Protein AF-A0A448MJX2-F1 (afdb_monomer)

Secondary structure (DSSP, 8-state):
-HHHHHHHHHHHHHS-SGGGT--TTS--HHHHHHHHHHHHHHHHHHHHHHHHHHIIIIIHHHHHHHT-TT--GGGSPPP----PPPPPHHHHHHHHHHHHHTT----HHHHHHHHT-PPPPTTS---------------S--------------S----TTS--------------

Radius of gyration: 38.08 Å; Cα contacts (8 Å, |Δi|>4): 68; chains: 1; bounding box: 96×54×102 Å

Organism: NCBI:txid758

InterPro domains:
  IPR009279 Portal protein, Mu bacteriophage [PF06074] (1-117)

pLDDT: mean 72.18, std 21.15, range [29.73, 96.25]

Nearest PDB structures (foldseek):
  8rka-assembly1_A  TM=8.625E-01  e=9.608E-08  Pseudomonas phage JBD30

Structure (mmCIF, N/CA/C/O backbone):
data_AF-A0A448MJX2-F1
#
_entry.id   AF-A0A448MJX2-F1
#
loop_
_atom_site.group_PDB
_atom_site.id
_atom_site.type_symbol
_atom_site.label_atom_id
_atom_site.label_alt_id
_atom_site.label_comp_id
_atom_site.label_asym_id
_atom_site.label_entity_id
_atom_site.label_seq_id
_atom_site.pdbx_PDB_ins_code
_atom_site.Cartn_x
_atom_site.Cartn_y
_atom_site.Cartn_z
_atom_site.occupancy
_atom_site.B_iso_or_equiv
_atom_site.auth_seq_id
_atom_site.auth_comp_id
_atom_site.auth_asym_id
_atom_site.auth_atom_id
_atom_site.pdbx_PDB_model_num
ATOM 1 N N . MET A 1 1 ? 37.315 5.151 0.057 1.00 83.50 1 MET A N 1
ATOM 2 C CA . MET A 1 1 ? 36.732 4.624 1.311 1.00 83.50 1 MET A CA 1
ATOM 3 C C . MET A 1 1 ? 35.309 5.134 1.507 1.00 83.50 1 MET A C 1
ATOM 5 O O . MET A 1 1 ? 34.413 4.310 1.552 1.00 83.50 1 MET A O 1
ATOM 9 N N . VAL A 1 2 ? 35.081 6.453 1.533 1.00 90.50 2 VAL A N 1
ATOM 10 C CA . VAL A 1 2 ? 33.739 7.053 1.709 1.00 90.50 2 VAL A CA 1
ATOM 11 C C . VAL A 1 2 ? 32.717 6.554 0.676 1.00 90.50 2 VAL A C 1
ATOM 13 O O . VAL A 1 2 ? 31.696 6.004 1.066 1.00 90.50 2 VAL A O 1
ATOM 16 N N . ASP A 1 3 ? 33.055 6.599 -0.615 1.00 85.81 3 ASP A N 1
ATOM 17 C CA . ASP A 1 3 ? 32.178 6.129 -1.706 1.00 85.81 3 ASP A CA 1
ATOM 18 C C . ASP A 1 3 ? 31.750 4.651 -1.563 1.00 85.81 3 ASP A C 1
ATOM 20 O O . ASP A 1 3 ? 30.627 4.266 -1.881 1.00 85.81 3 ASP A O 1
ATOM 24 N N . TRP A 1 4 ? 32.625 3.803 -1.011 1.00 86.44 4 TRP A N 1
ATOM 25 C CA . TRP A 1 4 ? 32.289 2.401 -0.755 1.00 86.44 4 TRP A CA 1
ATOM 26 C C . TRP A 1 4 ? 31.278 2.258 0.388 1.00 86.44 4 TRP A C 1
ATOM 28 O O . TRP A 1 4 ? 30.342 1.462 0.279 1.00 86.44 4 TRP A O 1
ATOM 38 N N . CYS A 1 5 ? 31.436 3.036 1.463 1.00 90.38 5 CYS A N 1
ATOM 39 C CA . CYS A 1 5 ? 30.489 3.050 2.576 1.00 90.38 5 CYS A CA 1
ATOM 40 C C . CYS A 1 5 ? 29.115 3.559 2.121 1.00 90.38 5 CYS A C 1
ATOM 42 O O . CYS A 1 5 ? 28.110 2.917 2.410 1.00 90.38 5 CYS A O 1
ATOM 44 N N . GLU A 1 6 ? 29.070 4.653 1.358 1.00 87.31 6 GLU A N 1
ATOM 45 C CA . GLU A 1 6 ? 27.827 5.229 0.825 1.00 87.31 6 GLU A CA 1
ATOM 46 C C . GLU A 1 6 ? 27.079 4.229 -0.067 1.00 87.31 6 GLU A C 1
ATOM 48 O O . GLU A 1 6 ? 25.898 3.951 0.155 1.00 87.31 6 GLU A O 1
ATOM 53 N N . LYS A 1 7 ? 27.787 3.588 -1.007 1.00 86.38 7 LYS A N 1
ATOM 54 C CA . LYS A 1 7 ? 27.210 2.546 -1.871 1.00 86.38 7 LYS A CA 1
ATOM 55 C C . LYS A 1 7 ? 26.743 1.322 -1.078 1.00 86.38 7 LYS A C 1
ATOM 57 O O . LYS A 1 7 ? 25.743 0.708 -1.446 1.00 86.38 7 LYS A O 1
ATOM 62 N N . SER A 1 8 ? 27.437 0.955 -0.000 1.00 88.88 8 SER A N 1
ATOM 63 C CA . SER A 1 8 ? 27.057 -0.181 0.852 1.00 88.88 8 SER A CA 1
ATOM 64 C C . SER A 1 8 ? 25.801 0.112 1.675 1.00 88.88 8 SER A C 1
ATOM 66 O O . SER A 1 8 ? 24.910 -0.732 1.736 1.00 88.88 8 SER A O 1
ATOM 68 N N . ILE A 1 9 ? 25.686 1.319 2.238 1.00 89.75 9 ILE A N 1
ATOM 69 C CA . ILE A 1 9 ? 24.491 1.771 2.967 1.00 89.75 9 ILE A CA 1
ATOM 70 C C . ILE A 1 9 ? 23.282 1.800 2.033 1.00 89.75 9 ILE A C 1
ATOM 72 O O . ILE A 1 9 ? 22.224 1.275 2.374 1.00 89.75 9 ILE A O 1
ATOM 76 N N . ALA A 1 10 ? 23.440 2.347 0.828 1.00 85.56 10 ALA A N 1
ATOM 77 C CA . ALA A 1 10 ? 22.345 2.405 -0.128 1.00 85.56 10 ALA A CA 1
ATOM 78 C C . ALA A 1 10 ? 21.842 1.013 -0.539 1.00 85.56 10 ALA A C 1
ATOM 80 O O . ALA A 1 10 ? 20.636 0.795 -0.616 1.00 85.56 10 ALA A O 1
ATOM 81 N N . ARG A 1 11 ? 22.751 0.050 -0.734 1.00 86.94 11 ARG A N 1
ATOM 82 C CA . ARG A 1 11 ? 22.387 -1.350 -1.010 1.00 86.94 11 ARG A CA 1
ATOM 83 C C . ARG A 1 11 ? 21.712 -2.020 0.179 1.00 86.94 11 ARG A C 1
ATOM 85 O O . ARG A 1 11 ? 20.815 -2.822 -0.032 1.00 86.94 11 ARG A O 1
ATOM 92 N N . LEU A 1 12 ? 22.131 -1.704 1.403 1.00 90.00 12 LEU A N 1
ATOM 93 C CA . LEU A 1 12 ? 21.515 -2.246 2.612 1.00 90.00 12 LEU A CA 1
ATOM 94 C C . LEU A 1 12 ? 20.068 -1.761 2.775 1.00 90.00 12 LEU A C 1
ATOM 96 O O . LEU A 1 12 ? 19.210 -2.546 3.157 1.00 90.00 12 LEU A O 1
ATOM 100 N N . ILE A 1 13 ? 19.808 -0.483 2.484 1.00 87.12 13 ILE A N 1
ATOM 101 C CA . ILE A 1 13 ? 18.483 0.131 2.652 1.00 87.12 13 ILE A CA 1
ATOM 102 C C . ILE A 1 13 ? 17.559 -0.212 1.480 1.00 87.12 13 ILE A C 1
ATOM 104 O O . ILE A 1 13 ? 16.437 -0.656 1.685 1.00 87.12 13 ILE A O 1
ATOM 108 N N . LEU A 1 14 ? 18.018 0.014 0.248 1.00 86.38 14 LEU A N 1
ATOM 109 C CA . LEU A 1 14 ? 17.181 -0.086 -0.951 1.00 86.38 14 LEU A CA 1
ATOM 110 C C . LEU A 1 14 ? 17.262 -1.457 -1.628 1.00 86.38 14 LEU A C 1
ATOM 112 O O . LEU A 1 14 ? 16.501 -1.719 -2.553 1.00 86.38 14 LEU A O 1
ATOM 116 N N . GLY A 1 15 ? 18.224 -2.305 -1.252 1.00 84.94 15 GLY A N 1
ATOM 117 C CA . GLY A 1 15 ? 18.448 -3.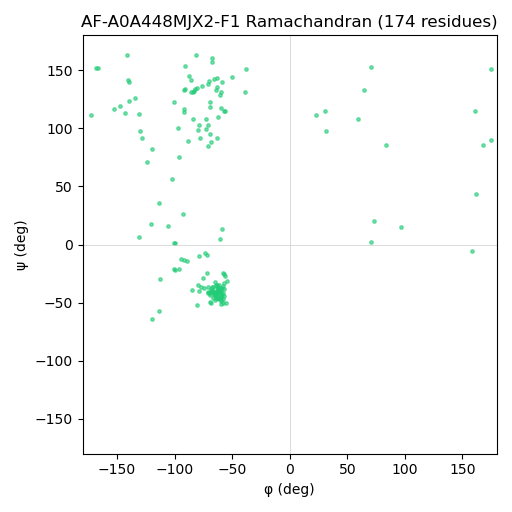608 -1.888 1.00 84.94 15 GLY A CA 1
ATOM 118 C C . GLY A 1 15 ? 19.011 -3.533 -3.312 1.00 84.94 15 GLY A C 1
ATOM 119 O O . GLY A 1 15 ? 19.194 -4.565 -3.952 1.00 84.94 15 GLY A O 1
ATOM 120 N N . GLN A 1 16 ? 19.296 -2.332 -3.829 1.00 80.50 16 GLN A N 1
ATOM 121 C CA . GLN A 1 16 ? 19.585 -2.120 -5.245 1.00 80.50 16 GLN A CA 1
ATOM 122 C C . GLN A 1 16 ? 20.690 -1.090 -5.506 1.00 80.50 16 GLN A C 1
ATOM 124 O O . GLN A 1 16 ? 21.061 -0.316 -4.628 1.00 80.50 16 GLN A O 1
ATOM 129 N N . THR A 1 17 ? 21.247 -1.091 -6.722 1.00 76.00 17 THR A N 1
ATOM 130 C CA . THR A 1 17 ? 22.488 -0.359 -7.036 1.00 76.00 17 THR A CA 1
ATOM 131 C C . THR A 1 17 ? 22.317 0.816 -7.993 1.00 76.00 17 THR A C 1
ATOM 133 O O . THR A 1 17 ? 23.068 1.785 -7.879 1.00 76.00 17 THR A O 1
ATOM 136 N N . LEU A 1 18 ? 21.351 0.781 -8.917 1.00 69.62 18 LEU A N 1
ATOM 137 C CA . LEU A 1 18 ? 21.284 1.789 -9.979 1.00 69.62 18 LEU A CA 1
ATOM 138 C C . LEU A 1 18 ? 20.775 3.150 -9.486 1.00 69.62 18 LEU A C 1
ATOM 140 O O . LEU A 1 18 ? 21.290 4.184 -9.898 1.00 69.62 18 LEU A O 1
ATOM 144 N N . THR A 1 19 ? 19.813 3.175 -8.560 1.00 66.94 19 THR A N 1
ATOM 145 C CA . THR A 1 19 ? 19.240 4.431 -8.038 1.00 66.94 19 THR A CA 1
ATOM 146 C C . THR A 1 19 ? 20.163 5.190 -7.087 1.00 66.94 19 THR A C 1
ATOM 148 O O . THR A 1 19 ? 19.830 6.300 -6.689 1.00 66.94 19 THR A O 1
ATOM 151 N N . SER A 1 20 ? 21.297 4.603 -6.698 1.00 62.72 20 SER A N 1
ATOM 152 C CA . SER A 1 20 ? 22.133 5.120 -5.605 1.00 62.72 20 SER A CA 1
ATOM 153 C C . SER A 1 20 ? 23.614 5.241 -5.948 1.00 62.72 20 SER A C 1
ATOM 155 O O . SER A 1 20 ? 24.421 5.529 -5.071 1.00 62.72 20 SER A O 1
ATOM 157 N N . GLY A 1 21 ? 23.991 5.004 -7.204 1.00 60.78 21 GLY A N 1
ATOM 158 C CA . GLY A 1 21 ? 25.390 5.093 -7.620 1.00 60.78 21 GLY A CA 1
ATOM 159 C C . GLY A 1 21 ? 25.684 4.379 -8.930 1.00 60.78 21 GLY A C 1
ATOM 160 O O . GLY A 1 21 ? 26.675 3.653 -9.013 1.00 60.78 21 GLY A O 1
ATOM 161 N N . ALA A 1 22 ? 24.821 4.538 -9.936 1.00 60.94 22 ALA A N 1
ATOM 162 C CA . ALA A 1 22 ? 25.130 4.075 -11.279 1.00 60.94 22 ALA A CA 1
ATOM 163 C C . ALA A 1 22 ? 26.220 4.965 -11.889 1.00 60.94 22 ALA A C 1
ATOM 165 O O . ALA A 1 22 ? 25.942 6.073 -12.346 1.00 60.94 22 ALA A O 1
ATOM 166 N N . ASP A 1 23 ? 27.460 4.474 -11.925 1.00 56.62 23 ASP A N 1
ATOM 167 C CA . ASP A 1 23 ? 28.476 5.023 -12.821 1.00 56.62 23 ASP A CA 1
ATOM 168 C C . ASP A 1 23 ? 27.907 4.919 -14.244 1.00 56.62 23 ASP A C 1
ATOM 170 O O . ASP A 1 23 ? 27.624 3.815 -14.716 1.00 56.62 23 ASP A O 1
ATOM 174 N N . GLY A 1 24 ? 27.657 6.067 -14.886 1.00 58.34 24 GLY A N 1
ATOM 175 C CA . GLY A 1 24 ? 26.712 6.275 -16.002 1.00 58.34 24 GLY A CA 1
ATOM 176 C C . GLY A 1 24 ? 26.899 5.460 -17.294 1.00 58.34 24 GLY A C 1
ATOM 177 O O . GLY A 1 24 ? 26.286 5.775 -18.306 1.00 58.34 24 GLY A O 1
ATOM 178 N N . LYS A 1 25 ? 27.725 4.411 -17.285 1.00 59.59 25 LYS A N 1
ATOM 179 C CA . LYS A 1 25 ? 27.951 3.463 -18.382 1.00 59.59 25 LYS A CA 1
ATOM 180 C C . LYS A 1 25 ? 27.044 2.223 -18.348 1.00 59.59 25 LYS A C 1
ATOM 182 O O . LYS A 1 25 ? 26.983 1.529 -19.354 1.00 59.59 25 LYS A O 1
ATOM 187 N N . SER A 1 26 ? 26.342 1.937 -17.242 1.00 58.78 26 SER A N 1
ATOM 188 C CA . SER A 1 26 ? 25.498 0.727 -17.095 1.00 58.78 26 SER A CA 1
ATOM 189 C C . SER A 1 26 ? 24.011 1.009 -16.814 1.00 58.78 26 SER A C 1
ATOM 191 O O . SER A 1 26 ? 23.283 0.118 -16.372 1.00 58.78 26 SER A O 1
ATOM 193 N N . SER A 1 27 ? 23.535 2.228 -17.074 1.00 59.72 27 SER A N 1
ATOM 194 C CA . SER A 1 27 ? 22.118 2.587 -16.927 1.00 59.72 27 SER A CA 1
ATOM 195 C C . SER A 1 27 ? 21.353 2.290 -18.214 1.00 59.72 27 SER A C 1
ATOM 197 O O . SER A 1 27 ? 21.251 3.139 -19.094 1.00 59.72 27 SER A O 1
ATOM 199 N N . THR A 1 28 ? 20.825 1.073 -18.346 1.00 73.31 28 THR A N 1
ATOM 200 C CA . THR A 1 28 ? 19.851 0.751 -19.401 1.00 73.31 28 THR A CA 1
ATOM 201 C C . THR A 1 28 ? 18.433 1.066 -18.917 1.00 73.31 28 THR A C 1
ATOM 203 O O . THR A 1 28 ? 18.120 0.877 -17.741 1.00 73.31 28 THR A O 1
ATOM 206 N N . ASN A 1 29 ? 17.555 1.523 -19.817 1.00 73.00 29 ASN A N 1
ATOM 207 C CA . ASN A 1 29 ? 16.159 1.847 -19.479 1.00 73.00 29 ASN A CA 1
ATOM 208 C C . ASN A 1 29 ? 15.406 0.642 -18.882 1.00 73.00 29 ASN A C 1
ATOM 210 O O . ASN A 1 29 ? 14.625 0.804 -17.951 1.00 73.00 29 ASN A O 1
ATOM 214 N N . ALA A 1 30 ? 15.697 -0.574 -19.358 1.00 70.81 30 ALA A N 1
ATOM 215 C CA . ALA A 1 30 ? 15.109 -1.804 -18.828 1.00 70.81 30 ALA A CA 1
ATOM 216 C C . ALA A 1 30 ? 15.503 -2.058 -17.363 1.00 70.81 30 ALA A C 1
ATOM 218 O O . ALA A 1 30 ? 14.655 -2.403 -16.547 1.00 70.81 30 ALA A O 1
ATOM 219 N N . LEU A 1 31 ? 16.771 -1.826 -17.006 1.00 72.62 31 LEU A N 1
ATOM 220 C CA . LEU A 1 31 ? 17.230 -1.958 -15.624 1.00 72.62 31 LEU A CA 1
ATOM 221 C C . LEU A 1 31 ? 16.610 -0.871 -14.731 1.00 72.62 31 LEU A C 1
ATOM 223 O O . LEU A 1 31 ? 16.230 -1.147 -13.597 1.00 72.62 31 LEU A O 1
ATOM 227 N N . GLY A 1 32 ? 16.434 0.345 -15.258 1.00 76.62 32 GLY A N 1
ATOM 228 C CA . GLY A 1 32 ? 15.720 1.427 -14.574 1.00 76.62 32 GLY A CA 1
ATOM 229 C C . GLY A 1 32 ? 14.283 1.062 -14.184 1.00 76.62 32 GLY A C 1
ATOM 230 O O . GLY A 1 32 ? 13.859 1.401 -13.080 1.00 76.62 32 GLY A O 1
ATOM 231 N N . ASN A 1 33 ? 13.570 0.324 -15.040 1.00 80.38 33 ASN A N 1
ATOM 232 C CA . ASN A 1 33 ? 12.209 -0.139 -14.755 1.00 80.38 33 ASN A CA 1
ATOM 233 C C . ASN A 1 33 ? 12.175 -1.159 -13.609 1.00 80.38 33 ASN A C 1
ATOM 235 O O . ASN A 1 33 ? 11.425 -0.960 -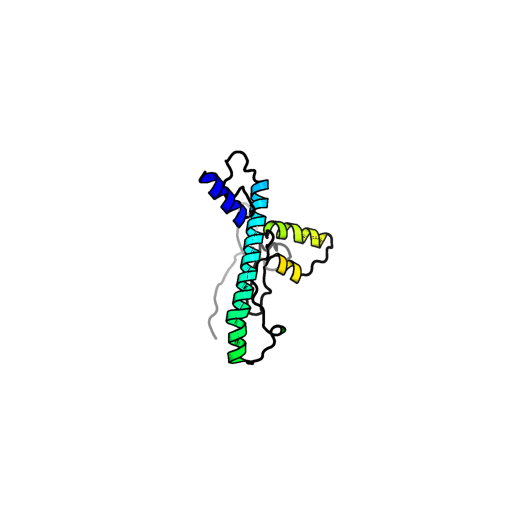12.659 1.00 80.38 33 ASN A O 1
ATOM 239 N N . VAL A 1 34 ? 13.071 -2.150 -13.607 1.00 82.06 34 VAL A N 1
ATOM 240 C CA . VAL A 1 34 ? 13.181 -3.115 -12.493 1.00 82.06 34 VAL A CA 1
ATOM 241 C C . VAL A 1 34 ? 13.473 -2.400 -11.164 1.00 82.06 34 VAL A C 1
ATOM 243 O O . VAL A 1 34 ? 12.932 -2.740 -10.117 1.00 82.06 34 VAL A O 1
ATOM 246 N N . HIS A 1 35 ? 14.285 -1.340 -11.188 1.00 82.00 35 HIS A N 1
ATOM 247 C CA . HIS A 1 35 ? 14.553 -0.540 -9.990 1.00 82.00 35 HIS A CA 1
ATOM 248 C C . HIS A 1 35 ? 13.378 0.337 -9.536 1.00 82.00 35 HIS A C 1
ATOM 250 O O . HIS A 1 35 ? 13.315 0.716 -8.360 1.00 82.00 35 HIS A O 1
ATOM 256 N N . ASN A 1 36 ? 12.470 0.696 -10.448 1.00 82.31 36 ASN A N 1
ATOM 257 C CA . ASN A 1 36 ? 11.207 1.333 -10.089 1.00 82.31 36 ASN A CA 1
ATOM 258 C C . ASN A 1 36 ? 10.294 0.339 -9.368 1.00 82.31 36 ASN A C 1
ATOM 260 O O . ASN A 1 36 ? 9.732 0.715 -8.344 1.00 82.31 36 ASN A O 1
ATOM 264 N N . GLU A 1 37 ? 10.204 -0.904 -9.845 1.00 85.25 37 GLU A N 1
ATOM 265 C CA . GLU A 1 37 ? 9.400 -1.969 -9.224 1.00 85.25 37 GLU A CA 1
ATOM 266 C C . GLU A 1 37 ? 9.835 -2.218 -7.773 1.00 85.25 37 GLU A C 1
ATOM 268 O O . GLU A 1 37 ? 9.027 -2.089 -6.858 1.00 85.25 37 GLU A O 1
ATOM 273 N N . VAL A 1 38 ? 11.138 -2.400 -7.522 1.00 88.06 38 VAL A N 1
ATOM 274 C CA . VAL A 1 38 ? 11.666 -2.586 -6.154 1.00 88.06 38 VAL A CA 1
ATOM 275 C C . VAL A 1 38 ? 11.363 -1.384 -5.252 1.00 88.06 38 VAL A C 1
ATOM 277 O O . VAL A 1 38 ? 11.022 -1.542 -4.079 1.00 88.06 38 VAL A O 1
ATOM 280 N N . ARG A 1 39 ? 11.446 -0.155 -5.783 1.00 85.69 39 ARG A N 1
ATOM 281 C CA . ARG A 1 39 ? 11.053 1.044 -5.022 1.00 85.69 39 ARG A CA 1
ATOM 282 C C . ARG A 1 39 ? 9.573 1.026 -4.652 1.00 85.69 39 ARG A C 1
ATOM 284 O O . ARG A 1 39 ? 9.218 1.492 -3.570 1.00 85.69 39 ARG A O 1
ATOM 291 N N . ARG A 1 40 ? 8.714 0.529 -5.542 1.00 89.62 40 ARG A N 1
ATOM 292 C CA . ARG A 1 40 ? 7.279 0.397 -5.283 1.00 89.62 40 ARG A CA 1
ATOM 293 C C . ARG A 1 40 ? 7.008 -0.682 -4.243 1.00 89.62 40 ARG A C 1
ATOM 295 O O . ARG A 1 40 ? 6.240 -0.411 -3.327 1.00 89.62 40 ARG A O 1
ATOM 302 N N . ASP A 1 41 ? 7.692 -1.817 -4.299 1.00 90.75 41 ASP A N 1
ATOM 303 C CA . ASP A 1 41 ? 7.575 -2.869 -3.282 1.00 90.75 41 ASP A CA 1
ATOM 304 C C . ASP A 1 41 ? 7.933 -2.356 -1.884 1.00 90.75 41 ASP A C 1
ATOM 306 O O . ASP A 1 41 ? 7.208 -2.602 -0.915 1.00 90.75 41 ASP A O 1
ATOM 310 N N . LEU A 1 42 ? 9.013 -1.571 -1.785 1.00 91.88 42 LEU A N 1
ATOM 311 C CA . LEU A 1 42 ? 9.421 -0.927 -0.537 1.00 91.88 42 LEU A CA 1
ATOM 312 C C . LEU A 1 42 ? 8.341 0.035 -0.029 1.00 91.88 42 LEU A C 1
ATOM 314 O O . LEU A 1 42 ? 7.928 -0.045 1.125 1.00 91.88 42 LEU A O 1
ATOM 318 N N . MET A 1 43 ? 7.811 0.879 -0.917 1.00 92.38 43 MET A N 1
ATOM 319 C CA . MET A 1 43 ? 6.728 1.805 -0.589 1.00 92.38 43 MET A CA 1
ATOM 320 C C . MET A 1 43 ? 5.465 1.072 -0.107 1.00 92.38 43 MET A C 1
ATOM 322 O O . MET A 1 43 ? 4.836 1.509 0.854 1.00 92.38 43 MET A O 1
ATOM 326 N N . ILE A 1 44 ? 5.092 -0.047 -0.736 1.00 94.38 44 ILE A N 1
ATOM 327 C CA . ILE A 1 44 ? 3.941 -0.868 -0.328 1.00 94.38 44 ILE A CA 1
ATOM 328 C C . ILE A 1 44 ? 4.184 -1.485 1.053 1.00 94.38 44 ILE A C 1
ATOM 330 O O . ILE A 1 44 ? 3.286 -1.494 1.898 1.00 94.38 44 ILE A O 1
ATOM 334 N N . SER A 1 45 ? 5.392 -1.994 1.303 1.00 94.31 45 SER A N 1
ATOM 335 C CA . SER A 1 45 ? 5.779 -2.532 2.609 1.00 94.31 45 SER A CA 1
ATOM 336 C C . SER A 1 45 ? 5.683 -1.468 3.706 1.00 94.31 45 SER A C 1
ATOM 338 O O . SER A 1 45 ? 5.087 -1.704 4.759 1.00 94.31 45 SER A O 1
ATOM 340 N N . ASP A 1 46 ? 6.206 -0.270 3.452 1.00 95.25 46 ASP A N 1
ATOM 341 C CA . ASP A 1 46 ? 6.143 0.853 4.389 1.00 95.25 46 ASP A CA 1
ATOM 342 C C . ASP A 1 46 ? 4.699 1.305 4.630 1.00 95.25 46 ASP A C 1
ATOM 344 O O . ASP A 1 46 ? 4.284 1.469 5.780 1.00 95.25 46 ASP A O 1
ATOM 348 N N . ALA A 1 47 ? 3.888 1.403 3.572 1.00 95.38 47 ALA A N 1
ATOM 349 C CA . ALA A 1 47 ? 2.467 1.718 3.676 1.00 95.38 47 ALA A CA 1
ATOM 350 C C . ALA A 1 47 ? 1.727 0.708 4.572 1.00 95.38 47 ALA A C 1
ATOM 352 O O . ALA A 1 47 ? 0.974 1.113 5.458 1.00 95.38 47 ALA A O 1
ATOM 353 N N . LYS A 1 48 ? 1.988 -0.599 4.423 1.00 94.50 48 LYS A N 1
ATOM 354 C CA . LYS A 1 48 ? 1.400 -1.644 5.283 1.00 94.50 48 LYS A CA 1
ATOM 355 C C . LYS A 1 48 ? 1.809 -1.494 6.749 1.00 94.50 48 LYS A C 1
ATOM 357 O O . LYS A 1 48 ? 0.966 -1.637 7.635 1.00 94.50 48 LYS A O 1
ATOM 362 N N . GLN A 1 49 ? 3.075 -1.185 7.022 1.00 95.56 49 GLN A N 1
ATOM 363 C CA . GLN A 1 49 ? 3.564 -0.970 8.391 1.00 95.56 49 GLN A CA 1
ATOM 364 C C . GLN A 1 49 ? 2.910 0.260 9.043 1.00 95.56 49 GLN A C 1
ATOM 366 O O . GLN A 1 49 ? 2.473 0.208 10.199 1.00 95.56 49 GLN A O 1
ATOM 371 N N . ILE A 1 50 ? 2.770 1.354 8.291 1.00 96.25 50 ILE A N 1
ATOM 372 C CA . ILE A 1 50 ? 2.090 2.570 8.753 1.00 96.25 50 ILE A CA 1
ATOM 373 C C . ILE A 1 50 ? 0.600 2.294 8.986 1.00 96.25 50 ILE A C 1
ATOM 375 O O . ILE A 1 50 ? 0.060 2.662 10.028 1.00 96.25 50 ILE A O 1
ATOM 379 N N . ALA A 1 51 ? -0.057 1.580 8.074 1.00 95.44 51 ALA A N 1
ATOM 380 C CA . ALA A 1 51 ? -1.469 1.231 8.182 1.00 95.44 51 ALA A CA 1
ATOM 381 C C . ALA A 1 51 ? -1.776 0.380 9.429 1.00 95.44 51 ALA A C 1
ATOM 383 O O . ALA A 1 51 ? -2.738 0.642 10.161 1.00 95.44 51 ALA A O 1
ATOM 384 N N . GLN A 1 52 ? -0.906 -0.585 9.745 1.00 94.19 52 GLN A N 1
ATOM 385 C CA . GLN A 1 52 ? -0.990 -1.353 10.991 1.00 94.19 52 GLN A CA 1
ATOM 386 C C . GLN A 1 52 ? -0.824 -0.467 12.227 1.00 94.19 52 GLN A C 1
ATOM 388 O O . GLN A 1 52 ? -1.520 -0.667 13.225 1.00 94.19 52 GLN A O 1
ATOM 393 N N . THR A 1 53 ? 0.079 0.511 12.164 1.00 95.62 53 THR A N 1
ATOM 394 C CA . THR A 1 53 ? 0.320 1.457 13.259 1.00 95.62 53 THR A CA 1
ATOM 395 C C . THR A 1 53 ? -0.911 2.328 13.503 1.00 95.62 53 THR A C 1
ATOM 397 O O . THR A 1 53 ? -1.383 2.396 14.635 1.00 95.62 53 THR A O 1
ATOM 400 N N . ILE A 1 54 ? -1.503 2.896 12.448 1.00 95.62 54 ILE A N 1
ATOM 401 C CA . ILE A 1 54 ? -2.750 3.678 12.522 1.00 95.62 54 ILE A CA 1
ATOM 402 C C . ILE A 1 54 ? -3.879 2.833 13.119 1.00 95.62 54 ILE A C 1
ATOM 404 O O . ILE A 1 54 ? -4.559 3.260 14.054 1.00 95.62 54 ILE A O 1
ATOM 408 N N . THR A 1 55 ? -4.046 1.600 12.638 1.00 93.81 55 THR A N 1
ATOM 409 C CA . THR A 1 55 ? -5.102 0.705 13.124 1.00 93.81 55 THR A CA 1
ATOM 410 C C . THR A 1 55 ? -4.944 0.406 14.619 1.00 93.81 55 THR A C 1
ATOM 412 O O . THR A 1 55 ? -5.904 0.492 15.383 1.00 93.81 55 THR A O 1
ATOM 415 N N . LYS A 1 56 ? -3.722 0.093 15.067 1.00 92.19 56 LYS A N 1
ATOM 416 C CA . LYS A 1 56 ? -3.454 -0.289 16.462 1.00 92.19 56 LYS A CA 1
ATOM 417 C C . LYS A 1 56 ? -3.419 0.888 17.431 1.00 92.19 56 LYS A C 1
ATOM 419 O O . LYS A 1 56 ? -3.809 0.712 18.578 1.00 92.19 56 LYS A O 1
ATOM 424 N N . GLN A 1 57 ? -2.906 2.042 17.012 1.00 94.31 57 GLN A N 1
ATOM 425 C CA . GLN A 1 57 ? -2.645 3.170 17.915 1.00 94.31 57 GLN A CA 1
ATOM 426 C C . GLN A 1 57 ? -3.714 4.259 17.860 1.00 94.31 57 GLN A C 1
ATOM 428 O O . GLN A 1 57 ? -3.827 5.027 18.808 1.00 94.31 57 GLN A O 1
ATOM 433 N N . ILE A 1 58 ? -4.495 4.335 16.782 1.00 94.06 58 ILE A N 1
ATOM 434 C CA . ILE A 1 58 ? -5.519 5.373 16.616 1.00 94.06 58 ILE A CA 1
ATOM 435 C C . ILE A 1 58 ? -6.908 4.740 16.635 1.00 94.06 58 ILE A C 1
ATOM 437 O O . ILE A 1 58 ? -7.723 5.066 17.495 1.00 94.06 58 ILE A O 1
ATOM 441 N N . ILE A 1 59 ? -7.166 3.793 15.730 1.00 93.12 59 ILE A N 1
ATOM 442 C CA . ILE A 1 59 ? -8.509 3.222 15.547 1.00 93.12 59 ILE A CA 1
ATOM 443 C C . ILE A 1 59 ? -8.918 2.366 16.747 1.00 93.12 59 ILE A C 1
ATOM 445 O O . ILE A 1 59 ? -10.004 2.553 17.296 1.00 93.12 59 ILE A O 1
ATOM 449 N N . LEU A 1 60 ? -8.051 1.449 17.187 1.00 92.75 60 LEU A N 1
ATOM 450 C CA . LEU A 1 60 ? -8.351 0.572 18.318 1.00 92.75 60 LEU A CA 1
ATOM 451 C C . LEU A 1 60 ? -8.631 1.365 19.615 1.00 92.75 60 LEU A C 1
ATOM 453 O O . LEU A 1 60 ? -9.695 1.142 20.196 1.00 92.75 60 LEU A O 1
ATOM 457 N N . PRO A 1 61 ? -7.784 2.319 20.058 1.00 92.62 61 PRO A N 1
ATOM 458 C CA . PRO A 1 61 ? -8.068 3.099 21.264 1.00 92.62 61 PRO A CA 1
ATOM 459 C C . PRO A 1 61 ? -9.330 3.952 21.141 1.00 92.62 61 PRO A C 1
ATOM 461 O O . PRO A 1 61 ? -10.094 4.060 22.099 1.00 92.62 61 PRO A O 1
ATOM 464 N N . TYR A 1 62 ? -9.596 4.516 19.959 1.00 92.94 62 TYR A N 1
ATOM 465 C CA . TYR A 1 62 ? -10.825 5.268 19.715 1.00 92.94 62 TYR A CA 1
ATOM 466 C C . TYR A 1 62 ? -12.076 4.403 19.931 1.00 92.94 62 TYR A C 1
ATOM 468 O O . TYR A 1 62 ? -13.023 4.840 20.587 1.00 92.94 62 TYR A O 1
ATOM 476 N N . LEU A 1 63 ? -12.076 3.164 19.434 1.00 92.75 63 LEU A N 1
ATOM 477 C CA . LEU A 1 63 ? -13.191 2.233 19.626 1.00 92.75 63 LEU A CA 1
ATOM 478 C C . LEU A 1 63 ? -13.297 1.731 21.067 1.00 92.75 63 LEU A C 1
ATOM 480 O O . LEU A 1 63 ? -14.406 1.585 21.575 1.00 92.75 63 LEU A O 1
ATOM 484 N N . GLN A 1 64 ? -12.169 1.512 21.743 1.00 91.56 64 GLN A N 1
ATOM 485 C CA . GLN A 1 64 ? -12.161 1.094 23.147 1.00 91.56 64 GLN A CA 1
ATOM 486 C C . GLN A 1 64 ? -12.759 2.149 24.079 1.00 91.56 64 GLN A C 1
ATOM 488 O O . GLN A 1 64 ? -13.421 1.807 25.055 1.00 91.56 64 GLN A O 1
ATOM 493 N N . ILE A 1 65 ? -12.548 3.429 23.769 1.00 93.25 65 ILE A N 1
ATOM 494 C CA . ILE A 1 65 ? -13.083 4.537 24.564 1.00 93.25 65 ILE A CA 1
ATOM 495 C C . ILE A 1 65 ? -14.565 4.784 24.252 1.00 93.25 65 ILE A C 1
ATOM 497 O O . ILE A 1 65 ? -15.335 5.053 25.171 1.00 93.25 65 ILE A O 1
ATOM 501 N N . ASN A 1 66 ? -14.974 4.702 22.980 1.00 93.69 66 ASN A N 1
ATOM 502 C CA . ASN A 1 66 ? -16.309 5.144 22.556 1.00 93.69 66 ASN A CA 1
ATOM 503 C C . ASN A 1 66 ? -17.345 4.022 22.376 1.00 93.69 66 ASN A C 1
ATOM 505 O O . ASN A 1 66 ? -18.538 4.313 22.388 1.00 93.69 66 ASN A O 1
ATOM 509 N N . VAL A 1 67 ? -16.925 2.770 22.163 1.00 89.12 67 VAL A N 1
ATOM 510 C CA . VAL A 1 67 ? -17.826 1.661 21.793 1.00 89.12 67 VAL A CA 1
ATOM 511 C C . VAL A 1 67 ? -17.793 0.540 22.824 1.00 89.12 67 VAL A C 1
ATOM 513 O O . VAL A 1 67 ? -18.807 0.259 23.456 1.00 89.12 67 VAL A O 1
ATOM 516 N N . ASP A 1 68 ? -16.645 -0.118 22.982 1.00 89.81 68 ASP A N 1
ATOM 517 C CA . ASP A 1 68 ? -16.489 -1.258 23.890 1.00 89.81 68 ASP A CA 1
ATOM 518 C C . ASP A 1 68 ? -15.031 -1.351 24.374 1.00 89.81 68 ASP A C 1
ATOM 520 O O . ASP A 1 68 ? -14.138 -1.626 23.563 1.00 89.81 68 ASP A O 1
ATOM 524 N N . PRO A 1 69 ? -14.773 -1.186 25.685 1.00 87.62 69 PRO A N 1
ATOM 525 C CA . PRO A 1 69 ? -13.436 -1.300 26.263 1.00 87.62 69 PRO A CA 1
ATOM 526 C C . PRO A 1 69 ? -12.735 -2.638 25.993 1.00 87.62 69 PRO A C 1
ATOM 528 O O . PRO A 1 69 ? -11.505 -2.680 25.966 1.00 87.62 69 PRO A O 1
ATOM 531 N N . ASN A 1 70 ? -13.484 -3.727 25.785 1.00 87.69 70 ASN A N 1
ATOM 532 C CA . ASN A 1 70 ? -12.939 -5.068 25.567 1.00 87.69 70 ASN A CA 1
ATOM 533 C C . ASN A 1 70 ? -13.208 -5.585 24.145 1.00 87.69 70 ASN A C 1
ATOM 535 O O . ASN A 1 70 ? -13.457 -6.778 23.927 1.00 87.69 70 ASN A O 1
ATOM 539 N N . ILE A 1 71 ? -13.173 -4.684 23.158 1.00 86.19 71 ILE A N 1
ATOM 540 C CA . ILE A 1 71 ? -13.351 -5.074 21.764 1.00 86.19 71 ILE A CA 1
ATOM 541 C C . ILE A 1 71 ? -12.256 -6.056 21.335 1.00 86.19 71 ILE A C 1
ATOM 543 O O . ILE A 1 71 ? -11.057 -5.843 21.524 1.00 86.19 71 ILE A O 1
ATOM 547 N N . ALA A 1 72 ? -12.685 -7.173 20.755 1.00 85.19 72 ALA A N 1
ATOM 548 C CA . ALA A 1 72 ? -11.757 -8.197 20.315 1.00 85.19 72 ALA A CA 1
ATOM 549 C C . ALA A 1 72 ? -10.977 -7.698 19.080 1.00 85.19 72 ALA A C 1
ATOM 551 O O . ALA A 1 72 ? -11.607 -7.159 18.166 1.00 85.19 72 ALA A O 1
ATOM 552 N N . PRO A 1 73 ? -9.652 -7.929 18.981 1.00 78.94 73 PRO A N 1
ATOM 553 C CA . PRO A 1 73 ? -8.829 -7.385 17.893 1.00 78.94 73 PRO A CA 1
ATOM 554 C C . PRO A 1 73 ? -9.286 -7.751 16.474 1.00 78.94 73 PRO A C 1
ATOM 556 O O . PRO A 1 73 ? -9.010 -7.012 15.539 1.00 78.94 73 PRO A O 1
ATOM 559 N N . HIS A 1 74 ? -9.999 -8.869 16.307 1.00 83.50 74 HIS A N 1
ATOM 560 C CA . HIS A 1 74 ? -10.524 -9.332 15.017 1.00 83.50 74 HIS A CA 1
ATOM 561 C C . HIS A 1 74 ? -11.803 -8.606 14.564 1.00 83.50 74 HIS A C 1
ATOM 563 O O . HIS A 1 74 ? -12.253 -8.817 13.444 1.00 83.50 74 HIS A O 1
ATOM 569 N N . ARG A 1 75 ? -12.419 -7.792 15.432 1.00 86.25 75 ARG A N 1
ATOM 570 C CA . ARG A 1 75 ? -13.629 -7.005 15.125 1.00 86.25 75 ARG A CA 1
ATOM 571 C C . ARG A 1 75 ? -13.323 -5.538 14.823 1.00 86.25 75 ARG A C 1
ATOM 573 O O . ARG A 1 75 ? -14.242 -4.756 14.609 1.00 86.25 75 ARG A O 1
ATOM 580 N N . VAL A 1 76 ? -12.048 -5.160 14.845 1.00 90.06 76 VAL A N 1
ATOM 581 C CA . VAL A 1 76 ? -11.602 -3.791 14.587 1.00 90.06 76 VAL A CA 1
ATOM 582 C C . VAL A 1 76 ? -11.501 -3.587 13.074 1.00 90.06 76 VAL A C 1
ATOM 584 O O . VAL A 1 76 ? -10.920 -4.435 12.397 1.00 90.06 76 VAL A O 1
ATOM 587 N N . PRO A 1 77 ? -12.045 -2.489 12.525 1.00 91.38 77 PRO A N 1
ATOM 588 C CA . PRO A 1 77 ? -11.838 -2.150 11.127 1.00 91.38 77 PRO A CA 1
ATOM 589 C C . PRO A 1 77 ? -10.351 -1.891 10.868 1.00 91.38 77 PRO A C 1
ATOM 591 O O . PRO A 1 77 ? -9.680 -1.209 11.645 1.00 91.38 77 PRO A O 1
ATOM 594 N N . TYR A 1 78 ? -9.842 -2.434 9.766 1.00 90.69 78 TYR A N 1
ATOM 595 C CA . TYR A 1 78 ? -8.457 -2.242 9.357 1.00 90.69 78 TYR A CA 1
ATOM 596 C C . TYR A 1 78 ? -8.346 -1.040 8.433 1.00 90.69 78 TYR A C 1
ATOM 598 O O . TYR A 1 78 ? -9.113 -0.899 7.483 1.00 90.69 78 TYR A O 1
ATOM 606 N N . PHE A 1 79 ? -7.371 -0.184 8.715 1.00 93.25 79 PHE A N 1
ATOM 607 C CA . PHE A 1 79 ? -6.968 0.847 7.777 1.00 93.25 79 PHE A CA 1
ATOM 608 C C . PHE A 1 79 ? -6.046 0.232 6.722 1.00 93.25 79 PHE A C 1
ATOM 610 O O . PHE A 1 79 ? -5.124 -0.506 7.072 1.00 93.25 79 PHE A O 1
ATOM 617 N N . GLU A 1 80 ? -6.271 0.556 5.452 1.00 91.19 80 GLU A N 1
ATOM 618 C CA . GLU A 1 80 ? -5.437 0.138 4.327 1.00 91.19 80 GLU A CA 1
ATOM 619 C C . GLU A 1 80 ? -5.273 1.307 3.348 1.00 91.19 80 GLU A C 1
ATOM 621 O O . GLU A 1 80 ? -6.212 2.066 3.110 1.00 91.19 80 GLU A O 1
ATOM 626 N N . PHE A 1 81 ? -4.065 1.470 2.806 1.00 91.25 81 PHE A N 1
ATOM 627 C CA . PHE A 1 81 ? -3.802 2.436 1.742 1.00 91.25 81 PHE A CA 1
ATOM 628 C C . PHE A 1 81 ? -4.123 1.815 0.384 1.00 91.25 81 PHE A C 1
ATOM 630 O O . PHE A 1 81 ? -3.782 0.657 0.144 1.00 91.25 81 PHE A O 1
ATOM 637 N N 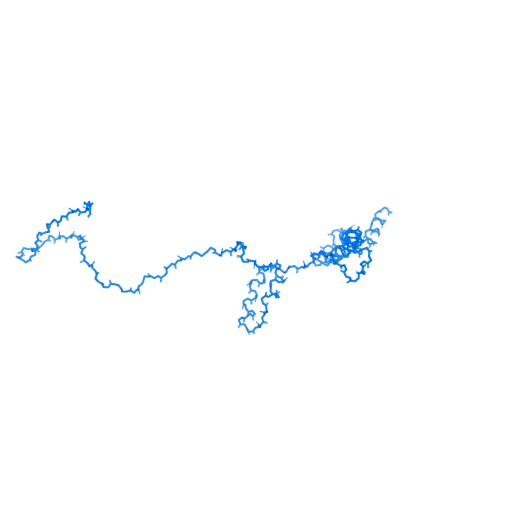. ASP A 1 82 ? -4.691 2.600 -0.532 1.00 87.88 82 ASP A N 1
ATOM 638 C CA . ASP A 1 82 ? -4.819 2.166 -1.920 1.00 87.88 82 ASP A CA 1
ATOM 639 C C . ASP A 1 82 ? -3.449 2.203 -2.611 1.00 87.88 82 ASP A C 1
ATOM 641 O O . ASP A 1 82 ? -2.941 3.256 -2.998 1.00 87.88 82 ASP A O 1
ATOM 645 N N . THR A 1 83 ? -2.816 1.036 -2.714 1.00 84.19 83 THR A N 1
ATOM 646 C CA . THR A 1 83 ? -1.538 0.855 -3.410 1.00 84.19 83 THR A CA 1
ATOM 647 C C . THR A 1 83 ? -1.702 0.158 -4.757 1.00 84.19 83 THR A C 1
ATOM 649 O O . THR A 1 83 ? -0.718 -0.372 -5.280 1.00 84.19 83 THR A O 1
ATOM 652 N N . LYS A 1 84 ? -2.925 0.087 -5.297 1.00 81.00 84 LYS A N 1
ATOM 653 C CA . LYS A 1 84 ? -3.176 -0.566 -6.583 1.00 81.00 84 LYS A CA 1
ATOM 654 C C . LYS A 1 84 ? -2.442 0.166 -7.704 1.00 81.00 84 LYS A C 1
ATOM 656 O O . LYS A 1 84 ? -2.312 1.389 -7.705 1.00 81.00 84 LYS A O 1
ATOM 661 N N . GLU A 1 85 ? -1.945 -0.613 -8.654 1.00 78.31 85 GLU A N 1
ATOM 662 C CA . GLU A 1 85 ? -1.432 -0.089 -9.910 1.00 78.31 85 GLU A CA 1
ATOM 663 C C . GLU A 1 85 ? -2.577 -0.086 -10.915 1.00 78.31 85 GLU A C 1
ATOM 665 O O . GLU A 1 85 ? -3.161 -1.131 -11.215 1.00 78.31 85 GLU A O 1
ATOM 670 N N . TYR A 1 86 ? -2.935 1.115 -11.355 1.00 75.00 86 TYR A N 1
ATOM 671 C CA . TYR A 1 86 ? -3.925 1.307 -12.398 1.00 75.00 86 TYR A CA 1
ATOM 672 C C . TYR A 1 86 ? -3.225 1.209 -13.746 1.00 75.00 86 TYR A C 1
ATOM 674 O O . TYR A 1 86 ? -2.182 1.828 -13.962 1.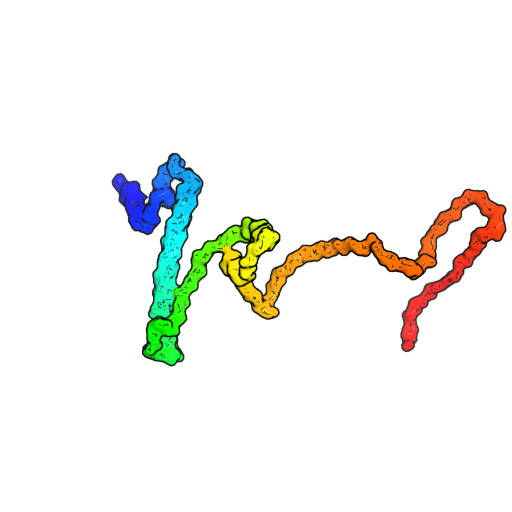00 75.00 86 TYR A O 1
ATOM 682 N N . GLU A 1 87 ? -3.798 0.406 -14.635 1.00 74.12 87 GLU A N 1
ATOM 683 C CA . GLU A 1 87 ? -3.308 0.278 -16.001 1.00 74.12 87 GLU A CA 1
ATOM 684 C C . GLU A 1 87 ? -3.536 1.594 -16.766 1.00 74.12 87 GLU A C 1
ATOM 686 O O . GLU A 1 87 ? -4.427 2.379 -16.428 1.00 74.12 87 GLU A O 1
ATOM 691 N N . ASP A 1 88 ? -2.762 1.836 -17.827 1.00 79.12 88 ASP A N 1
ATOM 692 C CA . ASP A 1 88 ? -2.969 3.007 -18.683 1.00 79.12 88 ASP A CA 1
ATOM 693 C C . ASP A 1 88 ? -4.377 2.977 -19.298 1.00 79.12 88 ASP A C 1
ATOM 695 O O . ASP A 1 88 ? -4.719 2.086 -20.087 1.00 79.12 88 ASP A O 1
ATOM 699 N N . LEU A 1 89 ? -5.183 3.988 -18.956 1.00 81.00 89 LEU A N 1
ATOM 700 C CA . LEU A 1 89 ? -6.548 4.160 -19.452 1.00 81.00 89 LEU A CA 1
ATOM 701 C C . LEU A 1 89 ? -6.614 4.150 -20.982 1.00 81.00 89 LEU A C 1
ATOM 703 O O . LEU A 1 89 ? -7.604 3.684 -21.535 1.00 81.00 89 LEU A O 1
ATOM 707 N N . SER A 1 90 ? -5.572 4.624 -21.666 1.00 83.94 90 SER A N 1
ATOM 708 C CA . SER A 1 90 ? -5.516 4.690 -23.129 1.00 83.94 90 SER A CA 1
ATOM 709 C C . SER A 1 90 ? -5.452 3.289 -23.736 1.00 83.94 90 SER A C 1
ATOM 711 O O . SER A 1 90 ? -6.264 2.929 -24.588 1.00 83.94 90 SER A O 1
ATOM 713 N N . ILE A 1 91 ? -4.529 2.462 -23.234 1.00 84.75 91 ILE A N 1
ATOM 714 C CA . ILE A 1 91 ? -4.354 1.073 -23.677 1.00 84.75 91 ILE A CA 1
ATOM 715 C C . ILE A 1 91 ? -5.619 0.275 -23.358 1.00 84.75 91 ILE A C 1
ATOM 717 O O . ILE A 1 91 ? -6.108 -0.500 -24.183 1.00 84.75 91 ILE A O 1
ATOM 721 N N . PHE A 1 92 ? -6.179 0.494 -22.170 1.00 83.50 92 PHE A N 1
ATOM 722 C CA . PHE A 1 92 ? -7.365 -0.216 -21.718 1.00 83.50 92 PHE A CA 1
ATOM 723 C C . PHE A 1 92 ? -8.619 0.173 -22.515 1.00 83.50 92 PHE A C 1
ATOM 725 O O . PHE A 1 92 ? -9.387 -0.707 -22.906 1.00 83.50 92 PHE A O 1
ATOM 732 N N . ALA A 1 93 ? -8.802 1.458 -22.833 1.00 84.75 93 ALA A N 1
ATOM 733 C CA . ALA A 1 93 ? -9.913 1.946 -23.650 1.00 84.75 93 ALA A CA 1
ATOM 734 C C . ALA A 1 93 ? -9.868 1.416 -25.092 1.00 84.75 93 ALA A C 1
ATOM 736 O O . ALA A 1 93 ? -10.916 1.182 -25.689 1.00 84.75 93 ALA A O 1
ATOM 737 N N . GLU A 1 94 ? -8.677 1.183 -25.651 1.00 86.50 94 GLU A N 1
ATOM 738 C CA . GLU A 1 94 ? -8.528 0.585 -26.982 1.00 86.50 94 GLU A CA 1
ATOM 739 C C . GLU A 1 94 ? -8.693 -0.942 -26.990 1.00 86.50 94 GLU A C 1
ATOM 741 O O . GLU A 1 94 ? -9.168 -1.513 -27.979 1.00 86.50 94 GLU A O 1
ATOM 746 N N . ALA A 1 95 ? -8.258 -1.621 -25.926 1.00 85.81 95 ALA A N 1
ATOM 747 C CA . ALA A 1 95 ? -8.247 -3.080 -25.848 1.00 85.81 95 ALA A CA 1
ATOM 748 C C . ALA A 1 95 ? -9.592 -3.663 -25.391 1.00 85.81 95 ALA A C 1
ATOM 750 O O . ALA A 1 95 ? -10.027 -4.687 -25.923 1.00 85.81 95 ALA A O 1
ATOM 751 N N . LEU A 1 96 ? -10.265 -3.023 -24.429 1.00 85.56 96 LEU A N 1
ATOM 752 C CA . LEU A 1 96 ? -11.487 -3.553 -23.825 1.00 85.56 96 LEU A CA 1
ATOM 753 C C . LEU A 1 96 ? -12.631 -3.746 -24.843 1.00 85.56 96 LEU A C 1
ATOM 755 O O . LEU A 1 96 ? -13.201 -4.839 -24.855 1.00 85.56 96 LEU A O 1
ATOM 759 N N . PRO A 1 97 ? -12.941 -2.793 -25.751 1.00 87.69 97 PRO A N 1
ATOM 760 C CA . PRO A 1 97 ? -13.983 -2.992 -26.760 1.00 87.69 97 PRO A CA 1
ATOM 761 C C . PRO A 1 97 ? -13.692 -4.193 -27.665 1.00 87.69 97 PRO A C 1
ATOM 763 O O . PRO A 1 97 ? -14.562 -5.034 -27.870 1.00 87.69 97 PRO A O 1
ATOM 766 N N . LYS A 1 98 ? -12.436 -4.346 -28.109 1.00 87.62 98 LYS A N 1
ATOM 767 C CA . LYS A 1 98 ? -12.006 -5.465 -28.966 1.00 87.62 98 LYS A CA 1
ATOM 768 C C . LYS A 1 98 ? -12.171 -6.815 -28.265 1.00 87.62 98 LYS A C 1
ATOM 770 O O . LYS A 1 98 ? -12.570 -7.794 -28.887 1.00 87.62 98 LYS A O 1
ATOM 775 N N . LEU A 1 99 ? -11.879 -6.886 -26.965 1.00 83.19 99 LEU A N 1
ATOM 776 C CA . LEU A 1 99 ? -12.050 -8.110 -26.173 1.00 83.19 99 LEU A CA 1
ATOM 777 C C . LEU A 1 99 ? -13.530 -8.476 -25.991 1.00 83.19 99 LEU A C 1
ATOM 779 O O . LEU A 1 99 ? -13.890 -9.651 -26.096 1.00 83.19 99 LEU A O 1
ATOM 783 N N . VAL A 1 100 ? -14.391 -7.484 -25.759 1.00 87.56 100 VAL A N 1
ATOM 784 C CA . VAL A 1 100 ? -15.841 -7.692 -25.632 1.00 87.56 100 VAL A CA 1
ATOM 785 C C . VAL A 1 100 ? -16.459 -8.107 -26.973 1.00 87.56 100 VAL A C 1
ATOM 787 O O . VAL A 1 100 ? -17.288 -9.014 -26.998 1.00 87.56 100 VAL A O 1
ATOM 790 N N . GLU A 1 101 ? -16.006 -7.533 -28.092 1.00 84.75 101 GLU A N 1
ATOM 791 C CA . GLU A 1 101 ? -16.426 -7.913 -29.452 1.00 84.75 101 GLU A CA 1
ATOM 792 C C . GLU A 1 101 ? -16.075 -9.368 -29.805 1.00 84.75 101 GLU A C 1
ATOM 794 O O . GLU A 1 101 ? -16.857 -10.053 -30.462 1.00 84.75 101 GLU A O 1
ATOM 799 N N . ILE A 1 102 ? -14.936 -9.876 -29.318 1.00 84.88 102 ILE A N 1
ATOM 800 C CA . ILE A 1 102 ? -14.526 -11.287 -29.464 1.00 84.88 102 ILE A CA 1
ATOM 801 C C . ILE A 1 102 ? -15.382 -12.226 -28.580 1.00 84.88 102 ILE A C 1
ATOM 803 O O . ILE A 1 102 ? -15.337 -13.448 -28.729 1.00 84.88 102 ILE A O 1
ATOM 807 N N . GLY A 1 103 ? -16.212 -11.674 -27.688 1.00 81.50 103 GLY A N 1
ATOM 808 C CA . GLY A 1 103 ? -17.141 -12.420 -26.837 1.00 81.50 103 GLY A CA 1
ATOM 809 C C . GLY A 1 103 ? -16.616 -12.710 -25.430 1.00 81.50 103 GLY A C 1
ATOM 810 O O . GLY A 1 103 ? -17.192 -13.544 -24.724 1.00 81.50 103 GLY A O 1
ATOM 811 N N . VAL A 1 104 ? -15.542 -12.038 -24.991 1.00 86.00 104 VAL A N 1
ATOM 812 C CA . VAL A 1 104 ? -15.074 -12.135 -23.602 1.00 86.00 104 VAL A CA 1
ATOM 813 C C . VAL A 1 104 ? -16.089 -11.446 -22.689 1.00 86.00 104 VAL A C 1
ATOM 815 O O . VAL A 1 104 ? -16.328 -10.244 -22.783 1.00 86.00 104 VAL A O 1
ATOM 818 N N . LYS A 1 105 ? -16.691 -12.212 -21.773 1.00 81.69 105 LYS A N 1
ATOM 819 C CA . LYS A 1 105 ? -17.613 -11.679 -20.761 1.00 81.69 105 LYS A CA 1
ATOM 820 C C . LYS A 1 105 ? -16.815 -11.059 -19.618 1.00 81.69 105 LYS A C 1
ATOM 822 O O . LYS A 1 105 ? -16.349 -11.776 -18.736 1.00 81.69 105 LYS A O 1
ATOM 827 N N . VAL A 1 106 ? -16.665 -9.739 -19.644 1.00 84.00 106 VAL A N 1
ATOM 828 C CA . VAL A 1 106 ? -15.984 -8.974 -18.593 1.00 84.00 106 VAL A CA 1
ATOM 829 C C . VAL A 1 106 ? -17.032 -8.329 -17.678 1.00 84.00 106 VAL A C 1
ATOM 831 O O . VAL A 1 106 ? -17.888 -7.603 -18.184 1.00 84.00 106 VAL A O 1
ATOM 834 N N . PRO A 1 107 ? -17.018 -8.589 -16.356 1.00 85.25 107 PRO A N 1
ATOM 835 C CA . PRO A 1 107 ? -17.920 -7.908 -15.437 1.00 85.25 107 PRO A CA 1
ATOM 836 C C . PRO A 1 107 ? -17.525 -6.436 -15.296 1.00 85.25 107 PRO A C 1
ATOM 838 O O . PRO A 1 107 ? -16.343 -6.097 -15.222 1.00 85.25 107 PRO A O 1
ATOM 841 N N . GLU A 1 108 ? -18.526 -5.563 -15.228 1.00 84.12 108 GLU A N 1
ATOM 842 C CA . GLU A 1 108 ? -18.320 -4.115 -15.153 1.00 84.12 108 GLU A CA 1
ATOM 843 C C . GLU A 1 108 ? -17.568 -3.697 -13.881 1.00 84.12 108 GLU A C 1
ATOM 845 O O . GLU A 1 108 ? -16.662 -2.868 -13.955 1.00 84.12 108 GLU A O 1
ATOM 850 N N . SER A 1 109 ? -17.872 -4.323 -12.739 1.00 84.69 109 SER A N 1
ATOM 851 C CA . SER A 1 109 ? -17.184 -4.064 -11.468 1.00 84.69 109 SER A CA 1
ATOM 852 C C . SER A 1 109 ? -15.679 -4.321 -11.559 1.00 84.69 109 SER A C 1
ATOM 854 O O . SER A 1 109 ? -14.884 -3.503 -11.112 1.00 84.69 109 SER A O 1
ATOM 856 N N . TRP A 1 110 ? -15.268 -5.399 -12.232 1.00 85.44 110 TRP A N 1
ATOM 857 C CA . TRP A 1 110 ? -13.852 -5.707 -12.439 1.00 85.44 110 TRP A CA 1
ATOM 858 C C . TRP A 1 110 ? -13.157 -4.673 -13.329 1.00 85.44 110 TRP A C 1
ATOM 860 O O . TRP A 1 110 ? -12.020 -4.294 -13.054 1.00 85.44 110 TRP A O 1
ATOM 870 N N . ALA A 1 111 ? -13.826 -4.203 -14.388 1.00 84.50 111 ALA A N 1
ATOM 871 C CA . ALA A 1 111 ? -13.266 -3.183 -15.272 1.00 84.50 111 ALA A CA 1
ATOM 872 C C . ALA A 1 111 ? -13.092 -1.845 -14.535 1.00 84.50 111 ALA A C 1
ATOM 874 O O . ALA A 1 111 ? -12.051 -1.204 -14.659 1.00 84.50 111 ALA A O 1
ATOM 875 N N . ARG A 1 112 ? -14.076 -1.463 -13.714 1.00 83.81 112 ARG A N 1
ATOM 876 C CA . ARG A 1 112 ? -14.029 -0.274 -12.853 1.00 83.81 112 ARG A CA 1
ATOM 877 C C . ARG A 1 112 ? -12.917 -0.363 -11.806 1.00 83.81 112 ARG A C 1
ATOM 879 O O . ARG A 1 112 ? -12.119 0.565 -11.704 1.00 83.81 112 ARG A O 1
ATOM 886 N N . ASP A 1 113 ? -12.788 -1.503 -11.126 1.00 83.12 113 ASP A N 1
ATOM 887 C CA . ASP A 1 113 ? -11.723 -1.762 -10.147 1.00 83.12 113 AS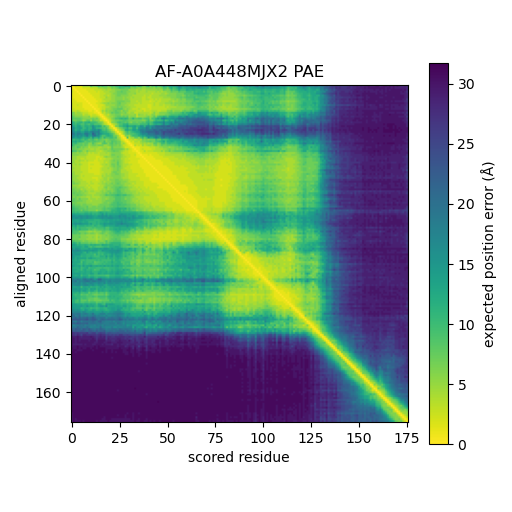P A CA 1
ATOM 888 C C . ASP A 1 113 ? -10.322 -1.677 -10.764 1.00 83.12 113 ASP A C 1
ATOM 890 O O . ASP A 1 113 ? -9.384 -1.203 -10.121 1.00 83.12 113 ASP A O 1
ATOM 894 N N . LYS A 1 114 ? -10.167 -2.146 -12.007 1.00 82.56 114 LYS A N 1
ATOM 895 C CA . LYS A 1 114 ? -8.897 -2.092 -12.742 1.00 82.56 114 LYS A CA 1
ATOM 896 C C . LYS A 1 114 ? -8.550 -0.702 -13.261 1.00 82.56 114 LYS A C 1
ATOM 898 O O . LYS A 1 114 ? -7.368 -0.392 -13.370 1.00 82.56 114 LYS A O 1
ATOM 903 N N . LEU A 1 115 ? -9.557 0.120 -13.547 1.00 82.19 115 LEU A N 1
ATOM 904 C CA . LEU A 1 115 ? -9.395 1.505 -13.990 1.00 82.19 115 LEU A CA 1
ATOM 905 C C . LEU A 1 115 ? -9.339 2.516 -12.834 1.00 82.19 115 LEU A C 1
ATOM 907 O O . LEU A 1 115 ? -8.971 3.665 -13.058 1.00 82.19 115 LEU A O 1
ATOM 911 N N . GLY A 1 116 ? -9.728 2.118 -11.619 1.00 78.00 116 GLY A N 1
ATOM 912 C CA . GLY A 1 116 ? -9.818 3.019 -10.465 1.00 78.00 116 GLY A CA 1
ATOM 913 C C . GLY A 1 116 ? -11.003 3.976 -10.518 1.00 78.00 116 GLY A C 1
ATOM 914 O O . GLY A 1 116 ? -10.987 5.012 -9.858 1.00 78.00 116 GLY A O 1
ATOM 915 N N . ILE A 1 117 ? -12.026 3.652 -11.312 1.00 83.50 117 ILE A N 1
ATOM 916 C CA . ILE A 1 117 ? -13.230 4.475 -11.442 1.00 83.50 117 ILE A CA 1
ATOM 917 C C . ILE A 1 117 ? -14.255 3.969 -10.419 1.00 83.50 117 ILE A C 1
ATOM 919 O O . ILE A 1 117 ? -14.717 2.834 -10.559 1.00 83.50 117 ILE A O 1
ATOM 923 N N . PRO A 1 118 ? -14.623 4.763 -9.398 1.00 81.19 118 PRO A N 1
ATOM 924 C CA . PRO A 1 118 ? -15.616 4.350 -8.413 1.00 81.19 118 PRO A CA 1
ATOM 925 C C . PRO A 1 118 ? -17.013 4.236 -9.036 1.00 81.19 118 PRO A C 1
ATOM 927 O O . PRO A 1 118 ? -17.304 4.812 -10.088 1.00 81.19 118 PRO A O 1
ATOM 930 N N . GLU A 1 119 ? -17.902 3.498 -8.373 1.00 81.94 119 GLU A N 1
ATOM 931 C CA . GLU A 1 119 ? -19.308 3.464 -8.766 1.00 81.94 119 GLU A CA 1
ATOM 932 C C . GLU A 1 119 ? -19.972 4.810 -8.472 1.00 81.94 119 GLU A C 1
ATOM 934 O O . GLU A 1 119 ? -19.971 5.270 -7.330 1.00 81.94 119 GLU A O 1
ATOM 939 N N . ALA A 1 120 ? -20.546 5.426 -9.507 1.00 81.06 120 ALA A N 1
ATOM 940 C CA . ALA A 1 120 ? -21.302 6.659 -9.353 1.00 81.06 120 ALA A CA 1
ATOM 941 C C . ALA A 1 120 ? -22.548 6.428 -8.487 1.00 81.06 120 ALA A C 1
ATOM 943 O O . ALA A 1 120 ? -23.292 5.469 -8.714 1.00 81.06 120 ALA A O 1
ATOM 944 N N . GLN A 1 121 ? -22.773 7.312 -7.516 1.00 79.81 121 GLN A N 1
ATOM 945 C CA . GLN A 1 121 ? -24.016 7.360 -6.748 1.00 79.81 121 GLN A CA 1
ATOM 946 C C . GLN A 1 121 ? -25.100 8.121 -7.522 1.00 79.81 121 GLN A C 1
ATOM 948 O O . GLN A 1 121 ? -24.804 8.851 -8.468 1.00 79.81 121 GLN A O 1
ATOM 953 N N . GLU A 1 122 ? -26.366 7.963 -7.120 1.00 72.44 122 GLU A N 1
ATOM 954 C CA . GLU A 1 122 ? -27.515 8.602 -7.793 1.00 72.44 122 GLU A CA 1
ATOM 955 C C . GLU A 1 122 ? -27.408 10.140 -7.854 1.00 72.44 122 GLU A C 1
ATOM 957 O O . GLU A 1 122 ? -27.953 10.752 -8.773 1.00 72.44 122 GLU A O 1
ATOM 962 N N . ASP A 1 123 ? -26.655 10.746 -6.930 1.00 74.62 123 ASP A N 1
ATOM 963 C CA . ASP A 1 123 ? -26.473 12.196 -6.801 1.00 74.62 123 ASP A CA 1
ATOM 964 C C . ASP A 1 123 ? -25.157 12.732 -7.415 1.00 74.62 123 ASP A C 1
ATOM 966 O O . ASP A 1 123 ? -24.900 13.937 -7.349 1.00 74.62 123 ASP A O 1
ATOM 970 N N . ASP A 1 124 ? -24.316 11.879 -8.018 1.00 76.62 124 ASP A N 1
ATOM 971 C CA . ASP A 1 124 ? -23.031 12.303 -8.592 1.00 76.62 124 ASP A CA 1
ATOM 972 C C . ASP A 1 124 ? -23.194 12.900 -10.002 1.00 76.62 124 ASP A C 1
ATOM 974 O O . ASP A 1 124 ? -23.847 12.340 -10.889 1.00 76.62 124 ASP A O 1
ATOM 978 N N . GLU A 1 125 ? -22.543 14.038 -10.259 1.00 75.75 125 GLU A N 1
ATOM 979 C CA . GLU A 1 125 ? -22.537 14.650 -11.589 1.00 75.75 125 GLU A CA 1
ATOM 980 C C . GLU A 1 125 ? -21.655 13.839 -12.556 1.00 75.75 125 GLU A C 1
ATOM 982 O O . GLU A 1 125 ? -20.426 13.828 -12.470 1.00 75.75 125 GLU A O 1
ATOM 987 N N . LEU A 1 126 ? -22.297 13.139 -13.497 1.00 81.81 126 LEU A N 1
ATOM 988 C CA . LEU A 1 126 ? -21.616 12.277 -14.464 1.00 81.81 126 LEU A CA 1
ATOM 989 C C . LEU A 1 126 ? -20.925 13.078 -15.576 1.00 81.81 126 LEU A C 1
ATOM 991 O O . LEU A 1 126 ? -21.523 13.956 -16.205 1.00 81.81 126 LEU A O 1
ATOM 995 N N . LEU A 1 127 ? -19.695 12.677 -15.906 1.00 75.19 127 LEU A N 1
ATOM 996 C CA . LEU A 1 127 ? -18.985 13.130 -17.102 1.00 75.19 127 LEU A CA 1
ATOM 997 C C . LEU A 1 127 ? -19.757 12.690 -18.353 1.00 75.19 127 LEU A C 1
ATOM 999 O O . LEU A 1 127 ? -19.811 11.507 -18.690 1.00 75.19 127 LEU A O 1
ATOM 1003 N N . LYS A 1 128 ? -20.360 13.650 -19.056 1.00 77.50 128 LYS A N 1
ATOM 1004 C CA . LYS A 1 128 ? -21.027 13.403 -20.338 1.00 77.50 128 LYS A CA 1
ATOM 1005 C C . LYS A 1 128 ? -20.028 13.615 -21.475 1.00 77.50 128 LYS A C 1
ATOM 1007 O O . LYS A 1 128 ? -19.336 14.636 -21.474 1.00 77.50 128 LYS A O 1
ATOM 1012 N N . PRO A 1 129 ? -19.954 12.710 -22.466 1.00 71.12 129 PRO A N 1
ATOM 1013 C CA . PRO A 1 129 ? -19.221 13.010 -23.685 1.00 71.12 129 PRO A CA 1
ATOM 1014 C C . PRO A 1 129 ? -19.842 14.253 -24.331 1.00 71.12 129 PRO A C 1
ATOM 1016 O O . PRO A 1 129 ? -21.065 14.405 -24.347 1.00 71.12 129 PRO A O 1
ATOM 1019 N N . LEU A 1 130 ? -19.009 15.144 -24.874 1.00 58.66 130 LEU A N 1
ATOM 1020 C CA . LEU A 1 130 ? -19.480 16.223 -25.739 1.00 58.66 130 LEU A CA 1
ATOM 1021 C C . LEU A 1 130 ? -20.104 15.582 -26.986 1.00 58.66 130 LEU A C 1
ATOM 1023 O O . LEU A 1 130 ? -19.409 15.272 -27.950 1.00 58.66 130 LEU A O 1
ATOM 1027 N N . GLN A 1 131 ? -21.413 15.333 -26.959 1.00 54.47 131 GLN A N 1
ATOM 1028 C CA . GLN A 1 131 ? -22.157 14.892 -28.130 1.00 54.47 131 GLN A CA 1
ATOM 1029 C C . GLN A 1 131 ? -22.223 16.065 -29.112 1.00 54.47 131 GLN A C 1
ATOM 1031 O O . GLN A 1 131 ? -23.085 16.937 -29.014 1.00 54.47 131 GLN A O 1
ATOM 1036 N N . SER A 1 132 ? -21.301 16.109 -30.075 1.00 49.97 132 SER A N 1
ATOM 1037 C CA . SER A 1 132 ? -21.513 16.882 -31.294 1.00 49.97 132 SER A CA 1
ATOM 1038 C C . SER A 1 132 ? -22.576 16.164 -32.121 1.00 49.97 132 SER A C 1
ATOM 1040 O O . SER A 1 132 ? -22.268 15.337 -32.979 1.00 49.97 132 SER A O 1
ATOM 1042 N N . GLU A 1 133 ? -23.842 16.440 -31.829 1.00 46.06 133 GLU A N 1
ATOM 1043 C CA . GLU A 1 133 ? -24.958 15.978 -32.645 1.00 46.06 133 GLU A CA 1
ATOM 1044 C C . GLU A 1 133 ? -24.951 16.695 -34.001 1.00 46.06 133 GLU A C 1
ATOM 1046 O O . GLU A 1 133 ? -25.582 17.734 -34.196 1.00 46.06 133 GLU A O 1
ATOM 1051 N N . PHE A 1 134 ? -24.228 16.136 -34.970 1.00 46.69 134 PHE A N 1
ATOM 1052 C CA . PHE A 1 134 ? -24.464 16.433 -36.378 1.00 46.69 134 PHE A CA 1
ATOM 1053 C C . PHE A 1 134 ? -25.695 15.631 -36.823 1.00 46.69 134 PHE A C 1
ATOM 1055 O O . PHE A 1 134 ? -25.600 14.466 -37.210 1.00 46.69 134 PHE A O 1
ATOM 1062 N N . LYS A 1 135 ? -26.879 16.250 -36.724 1.00 42.94 135 LYS A N 1
ATOM 1063 C CA . LYS A 1 135 ? -28.123 15.715 -37.297 1.00 42.94 135 LYS A CA 1
ATOM 1064 C C . LYS A 1 135 ? -27.929 15.471 -38.792 1.00 42.94 135 LYS A C 1
ATOM 1066 O O . LYS A 1 135 ?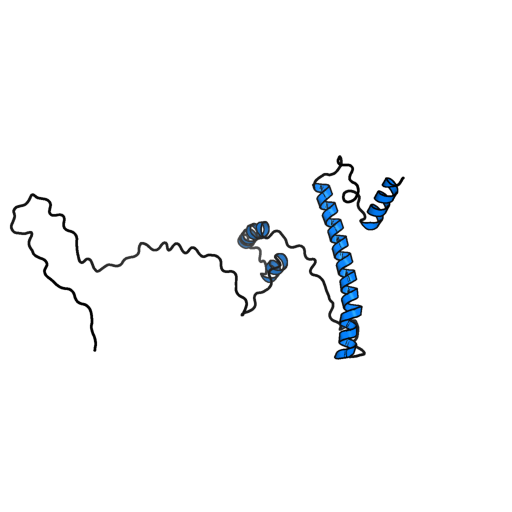 -27.770 16.423 -39.554 1.00 42.94 135 LYS A O 1
ATOM 1071 N N . THR A 1 136 ? -27.987 14.210 -39.207 1.00 49.28 136 THR A N 1
ATOM 1072 C CA . THR A 1 136 ? -27.991 13.808 -40.619 1.00 49.28 136 THR A CA 1
ATOM 1073 C C . THR A 1 136 ? -29.413 13.450 -41.034 1.00 49.28 136 THR A C 1
ATOM 1075 O O . THR A 1 136 ? -29.658 12.357 -41.516 1.00 49.28 136 THR A O 1
ATOM 1078 N N . ASP A 1 137 ? -30.351 14.383 -40.863 1.00 43.44 137 ASP A N 1
ATOM 1079 C CA . ASP A 1 137 ? -31.743 14.183 -41.278 1.00 43.44 137 ASP A CA 1
ATOM 1080 C C . ASP A 1 137 ? -32.158 15.306 -42.237 1.00 43.44 137 ASP A C 1
ATOM 1082 O O . ASP A 1 137 ? -32.940 16.201 -41.915 1.00 43.44 137 ASP A O 1
ATOM 1086 N N . LEU A 1 138 ? -31.603 15.270 -43.448 1.00 53.66 138 LEU A N 1
ATOM 1087 C CA . LEU A 1 138 ? -32.215 15.889 -44.621 1.00 53.66 138 LEU A CA 1
ATOM 1088 C C . LEU A 1 138 ? -32.459 14.789 -45.647 1.00 53.66 138 LEU A C 1
ATOM 1090 O O . LEU A 1 138 ? -31.633 14.596 -46.533 1.00 53.66 138 LEU A O 1
ATOM 1094 N N . ASN A 1 139 ? -33.563 14.057 -45.491 1.00 51.41 139 ASN A N 1
ATOM 1095 C CA . ASN A 1 139 ? -34.471 13.668 -46.578 1.00 51.41 139 ASN A CA 1
ATOM 1096 C C . ASN A 1 139 ? -35.447 12.593 -46.096 1.00 51.41 139 ASN A C 1
ATOM 1098 O O . ASN A 1 139 ? -35.212 11.425 -46.359 1.00 51.41 139 ASN A O 1
ATOM 1102 N N . GLU A 1 140 ? -36.559 12.999 -45.479 1.00 39.22 140 GLU A N 1
ATOM 1103 C CA . GLU A 1 140 ? -37.861 12.364 -45.724 1.00 39.22 140 GLU A CA 1
ATOM 1104 C C . GLU A 1 140 ? -38.964 13.439 -45.698 1.00 39.22 140 GLU A C 1
ATOM 1106 O O . GLU A 1 140 ? -39.202 14.134 -44.708 1.00 39.22 140 GLU A O 1
ATOM 1111 N N . ASP A 1 141 ? -39.541 13.627 -46.882 1.00 40.00 141 ASP A N 1
ATOM 1112 C CA . ASP A 1 141 ? -40.871 14.115 -47.234 1.00 40.00 141 ASP A CA 1
ATOM 1113 C C . ASP A 1 141 ? -41.667 14.990 -46.253 1.00 40.00 141 ASP A C 1
ATOM 1115 O O . ASP A 1 141 ? -42.324 14.527 -45.320 1.00 40.00 141 ASP A O 1
ATOM 1119 N N . LYS A 1 142 ? -41.826 16.266 -46.640 1.00 35.88 142 LYS A N 1
ATOM 1120 C CA . LYS A 1 142 ? -43.098 16.979 -46.456 1.00 35.88 142 LYS A CA 1
ATOM 1121 C C . LYS A 1 142 ? -43.534 17.656 -47.749 1.00 35.88 142 LYS A C 1
ATOM 1123 O O . LYS A 1 142 ? -43.154 18.781 -48.071 1.00 35.88 142 LYS A O 1
ATOM 1128 N N . THR A 1 143 ? -44.423 16.971 -48.459 1.00 31.12 143 THR A N 1
ATOM 1129 C CA . THR A 1 143 ? -45.436 17.595 -49.307 1.00 31.12 143 THR A CA 1
ATOM 1130 C C . THR A 1 143 ? -46.206 18.678 -48.540 1.00 31.12 143 THR A C 1
ATOM 1132 O O . THR A 1 143 ? -46.551 18.510 -47.373 1.00 31.12 143 THR A O 1
ATOM 1135 N N . THR A 1 144 ? -46.555 19.745 -49.267 1.00 34.62 144 THR A N 1
ATOM 1136 C CA . THR A 1 144 ? -47.485 20.849 -48.938 1.00 34.62 144 THR A CA 1
ATOM 1137 C C . THR A 1 144 ? -46.957 22.035 -48.115 1.00 34.62 144 THR A C 1
ATOM 1139 O O . THR A 1 144 ? -47.175 22.158 -46.916 1.00 34.62 144 THR A O 1
ATOM 1142 N N . LYS A 1 145 ? -46.365 23.008 -48.824 1.00 30.36 145 LYS A N 1
ATOM 1143 C CA . LYS A 1 145 ? -46.904 24.377 -49.026 1.00 30.36 145 LYS A CA 1
ATOM 1144 C C . LYS A 1 145 ? -45.868 25.213 -49.791 1.00 30.36 145 LYS A C 1
ATOM 1146 O O . LYS A 1 145 ? -45.014 25.865 -49.203 1.00 30.36 145 LYS A O 1
ATOM 1151 N N . LYS A 1 146 ? -45.944 25.201 -51.126 1.00 34.62 146 LYS A N 1
ATOM 1152 C CA . LYS A 1 146 ? -45.313 26.234 -51.960 1.00 34.62 146 LYS A CA 1
ATOM 1153 C C . LYS A 1 146 ? -46.271 27.419 -52.030 1.00 34.62 146 LYS A C 1
ATOM 1155 O O . LYS A 1 146 ? -47.272 27.347 -52.734 1.00 34.62 146 LYS A O 1
ATOM 1160 N N . THR A 1 147 ? -45.937 28.508 -51.350 1.00 32.78 147 THR A N 1
ATOM 1161 C CA . THR A 1 147 ? -46.450 29.841 -51.681 1.00 32.78 147 THR A CA 1
ATOM 1162 C C . THR A 1 147 ? -45.336 30.865 -51.535 1.0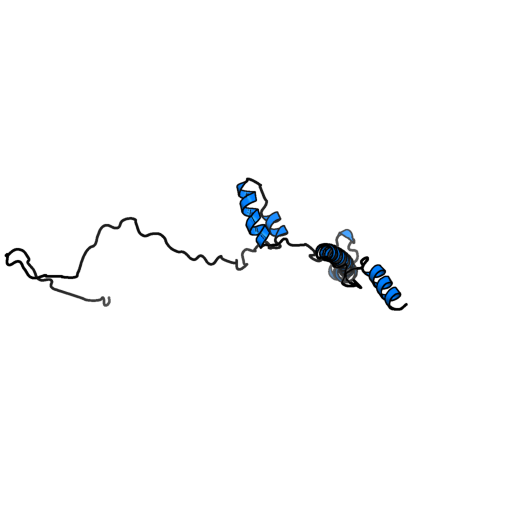0 32.78 147 THR A C 1
ATOM 1164 O O . THR A 1 147 ? -44.780 31.007 -50.451 1.00 32.78 147 THR A O 1
ATOM 1167 N N . THR A 1 148 ? -45.109 31.580 -52.647 1.00 30.19 148 THR A N 1
ATOM 1168 C CA . THR A 1 148 ? -44.461 32.900 -52.812 1.00 30.19 148 THR A CA 1
ATOM 1169 C C . THR A 1 148 ? -42.978 33.005 -52.447 1.00 30.19 148 THR A C 1
ATOM 1171 O O . THR A 1 148 ? -42.577 32.614 -51.366 1.00 30.19 148 THR A O 1
ATOM 1174 N N . ALA A 1 149 ? -42.091 33.598 -53.238 1.00 35.28 149 ALA A N 1
ATOM 1175 C CA . ALA A 1 149 ? -42.137 34.219 -54.558 1.00 35.28 149 ALA A CA 1
ATOM 1176 C C . ALA A 1 149 ? -40.669 34.422 -54.977 1.00 35.28 149 ALA A C 1
ATOM 1178 O O . ALA A 1 149 ? -39.832 34.611 -54.102 1.00 35.28 149 ALA A O 1
ATOM 1179 N N . LEU A 1 150 ? -40.368 34.432 -56.276 1.00 34.41 150 LEU A N 1
ATOM 1180 C CA . LEU A 1 150 ? -39.430 35.388 -56.877 1.00 34.41 150 LEU A CA 1
ATOM 1181 C C . LEU A 1 150 ? -39.462 35.223 -58.396 1.00 34.41 150 LEU A C 1
ATOM 1183 O O . LEU A 1 150 ? -39.097 34.208 -58.978 1.00 34.41 150 LEU A O 1
ATOM 1187 N N . SER A 1 151 ? -40.005 36.269 -58.990 1.00 38.78 151 SER A N 1
ATOM 1188 C CA . SER A 1 151 ? -40.104 36.598 -60.395 1.00 38.78 151 SER A CA 1
ATOM 1189 C C . SER A 1 151 ? -38.739 36.719 -61.071 1.00 38.78 151 SER A C 1
ATOM 1191 O O . SER A 1 151 ? -37.907 37.512 -60.638 1.00 38.78 151 SER A O 1
ATOM 1193 N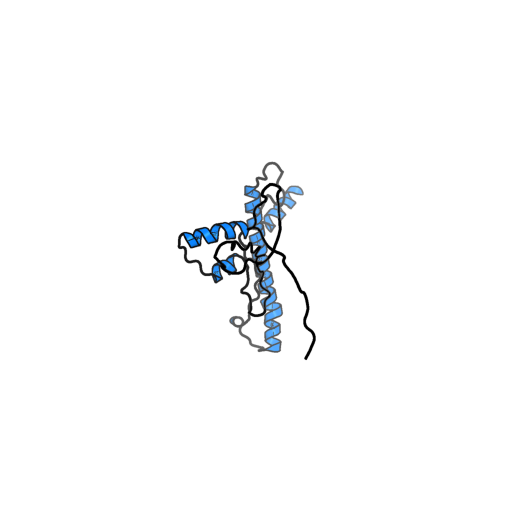 N . ALA A 1 152 ? -38.593 36.057 -62.216 1.00 38.34 152 ALA A N 1
ATOM 1194 C CA . ALA A 1 152 ? -37.742 36.509 -63.308 1.00 38.34 152 ALA A CA 1
ATOM 1195 C C . ALA A 1 152 ? -38.593 36.494 -64.586 1.00 38.34 152 ALA A C 1
ATOM 1197 O O . ALA A 1 152 ? -38.746 35.471 -65.247 1.00 38.34 152 ALA A O 1
ATOM 1198 N N . HIS A 1 153 ? -39.222 37.631 -64.885 1.00 36.69 153 HIS A N 1
ATOM 1199 C CA . HIS A 1 153 ? -39.783 37.895 -66.205 1.00 36.69 153 HIS A CA 1
ATOM 1200 C C . HIS A 1 153 ? -38.615 38.312 -67.106 1.00 36.69 153 HIS A C 1
ATOM 1202 O O . HIS A 1 153 ? -38.131 39.438 -67.014 1.00 36.69 153 HIS A O 1
ATOM 1208 N N . VAL A 1 154 ? -38.151 37.399 -67.960 1.00 41.03 154 VAL A N 1
ATOM 1209 C CA . VAL A 1 154 ? -37.302 37.736 -69.107 1.00 41.03 154 VAL A CA 1
ATOM 1210 C C . VAL A 1 154 ? -38.212 37.829 -70.326 1.00 41.03 154 VAL A C 1
ATOM 1212 O O . VAL A 1 154 ? -38.687 36.830 -70.854 1.00 41.03 154 VAL A O 1
ATOM 1215 N N . ILE A 1 155 ? -38.533 39.077 -70.666 1.00 47.19 155 ILE A N 1
ATOM 1216 C CA . ILE A 1 155 ? -38.360 39.680 -71.995 1.00 47.19 155 ILE A CA 1
ATOM 1217 C C . ILE A 1 155 ? -38.511 38.673 -73.150 1.00 47.19 155 ILE A C 1
ATOM 1219 O O . ILE A 1 155 ? -37.548 38.003 -73.512 1.00 47.19 155 ILE A O 1
ATOM 1223 N N . GLY A 1 156 ? -39.703 38.606 -73.763 1.00 45.75 156 GLY A N 1
ATOM 1224 C CA . GLY A 1 156 ? -39.819 37.978 -75.085 1.00 45.75 156 GLY A CA 1
ATOM 1225 C C . GLY A 1 156 ? -41.174 37.459 -75.571 1.00 45.75 156 GLY A C 1
ATOM 1226 O O . GLY A 1 156 ? -41.228 37.061 -76.727 1.00 45.75 156 GLY A O 1
ATOM 1227 N N . CYS A 1 157 ? -42.260 37.449 -74.785 1.00 47.97 157 CYS A N 1
ATOM 1228 C CA . CYS A 1 157 ? -43.521 36.856 -75.262 1.00 47.97 157 CYS A CA 1
ATOM 1229 C C . CYS A 1 157 ? -44.740 37.772 -75.057 1.00 47.97 157 CYS A C 1
ATOM 1231 O O . CYS A 1 157 ? -45.145 38.039 -73.928 1.00 47.97 157 CYS A O 1
ATOM 1233 N N . GLN A 1 158 ? -45.312 38.261 -76.163 1.00 54.50 158 GLN A N 1
ATOM 1234 C CA . GLN A 1 158 ? -46.545 39.058 -76.229 1.00 54.50 158 GLN A CA 1
ATOM 1235 C C . GLN A 1 158 ? -47.750 38.149 -76.539 1.00 54.50 158 GLN A C 1
ATOM 1237 O O . GLN A 1 158 ? -48.241 38.127 -77.665 1.00 54.50 158 GLN A O 1
ATOM 1242 N N . CYS A 1 159 ? -48.228 37.381 -75.555 1.00 47.16 159 CYS A N 1
ATOM 1243 C CA . CYS A 1 159 ? -49.471 36.608 -75.680 1.00 47.16 159 CYS A CA 1
ATOM 1244 C C . CYS A 1 159 ? -50.306 36.627 -74.386 1.00 47.16 159 CYS A C 1
ATOM 1246 O O . CYS A 1 159 ? -49.766 36.546 -73.282 1.00 47.16 159 CYS A O 1
ATOM 1248 N N . ASP A 1 160 ? -51.629 36.698 -74.560 1.0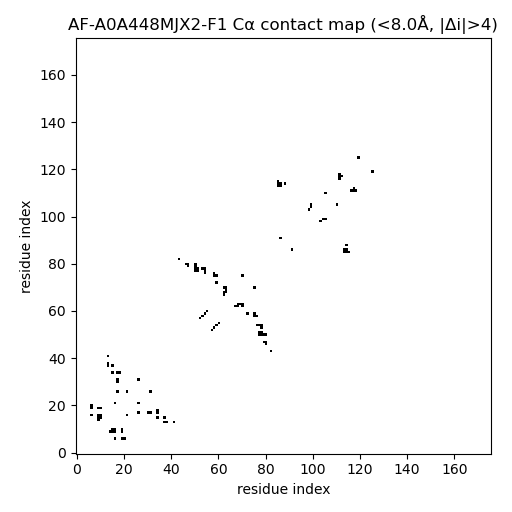0 47.31 160 ASP A N 1
ATOM 1249 C CA . ASP A 1 160 ? -52.700 37.036 -73.596 1.00 47.31 160 ASP A CA 1
ATOM 1250 C C . ASP A 1 160 ? -52.861 36.137 -72.345 1.00 47.31 160 ASP A C 1
ATOM 1252 O O . ASP A 1 160 ? -53.788 36.309 -71.558 1.00 47.31 160 ASP A O 1
ATOM 1256 N N . GLY A 1 161 ? -51.986 35.155 -72.130 1.00 44.56 161 GLY A N 1
ATOM 1257 C CA . GLY A 1 161 ? -52.171 34.134 -71.091 1.00 44.56 161 GLY A CA 1
ATOM 1258 C C . GLY A 1 161 ? -51.466 34.399 -69.759 1.00 44.56 161 GLY A C 1
ATOM 1259 O O . GLY A 1 161 ? -51.854 33.833 -68.742 1.00 44.56 161 GLY A O 1
ATOM 1260 N N . CYS A 1 162 ? -50.432 35.240 -69.722 1.00 48.38 162 CYS A N 1
ATOM 1261 C CA . CYS A 1 162 ? -49.482 35.251 -68.596 1.00 48.38 162 CYS A CA 1
ATOM 1262 C C . CYS A 1 162 ? -49.835 36.250 -67.471 1.00 48.38 162 CYS A C 1
ATOM 1264 O O . CYS A 1 162 ? -48.961 36.715 -66.739 1.00 48.38 162 CYS A O 1
ATOM 1266 N N . LEU A 1 163 ? -51.135 36.551 -67.347 1.00 42.75 163 LEU A N 1
ATOM 1267 C CA . LEU A 1 163 ? -51.829 37.139 -66.191 1.00 42.75 163 LEU A CA 1
ATOM 1268 C C . LEU A 1 163 ? -51.277 36.578 -64.861 1.00 42.75 163 LEU A C 1
ATOM 1270 O O . LEU A 1 163 ? -50.867 35.430 -64.778 1.00 42.75 163 LEU A O 1
ATOM 1274 N N . GLY A 1 164 ? -51.278 37.273 -63.734 1.00 40.88 164 GLY A N 1
ATOM 1275 C CA . GLY A 1 164 ? -52.052 38.426 -63.328 1.00 40.88 164 GLY A CA 1
ATOM 1276 C C . GLY A 1 164 ? -51.714 38.731 -61.864 1.00 40.88 164 GLY A C 1
ATOM 1277 O O . GLY A 1 164 ? -51.295 37.867 -61.098 1.00 40.88 164 GLY A O 1
ATOM 1278 N N . LYS A 1 165 ? -51.838 40.014 -61.536 1.00 36.09 165 LYS A N 1
ATOM 1279 C CA . LYS A 1 165 ? -51.482 40.723 -60.298 1.00 36.09 165 LYS A CA 1
ATOM 1280 C C . LYS A 1 165 ? -51.756 39.981 -58.978 1.00 36.09 165 LYS A C 1
ATOM 1282 O O . LYS A 1 165 ? -52.878 39.575 -58.697 1.00 36.09 165 LYS A O 1
ATOM 1287 N N . VAL A 1 166 ? -50.736 39.976 -58.117 1.00 30.61 166 VAL A N 1
ATOM 1288 C CA . VAL A 1 166 ? -50.800 39.659 -56.680 1.00 30.61 166 VAL A CA 1
ATOM 1289 C C . VAL A 1 166 ? -51.206 40.918 -55.907 1.00 30.61 166 VAL A C 1
ATOM 1291 O O . VAL A 1 166 ? -50.612 41.978 -56.111 1.00 30.61 166 VAL A O 1
ATOM 1294 N N . VAL A 1 167 ? -52.188 40.810 -55.007 1.00 30.27 167 VAL A N 1
ATOM 1295 C CA . VAL A 1 167 ? -52.602 41.882 -54.086 1.00 30.27 167 VAL A CA 1
ATOM 1296 C C . VAL A 1 167 ? -52.786 41.313 -52.672 1.00 30.27 167 VAL A C 1
ATOM 1298 O O . VAL A 1 167 ? -53.584 40.400 -52.496 1.00 30.27 167 VAL A O 1
ATOM 1301 N N . ALA A 1 168 ? -52.100 41.951 -51.705 1.00 30.70 168 ALA A N 1
ATOM 1302 C CA . ALA A 1 168 ? -52.465 42.128 -50.283 1.00 30.70 168 ALA A CA 1
ATOM 1303 C C . ALA A 1 168 ? -52.435 40.893 -49.339 1.00 30.70 168 ALA A C 1
ATOM 1305 O O . ALA A 1 168 ? -52.647 39.776 -49.772 1.00 30.70 168 ALA A O 1
ATOM 1306 N N . LEU A 1 169 ? -52.224 40.969 -48.014 1.00 30.00 169 LEU A N 1
ATOM 1307 C CA . LEU A 1 169 ? -52.072 42.048 -47.020 1.00 30.00 169 LEU A CA 1
ATOM 1308 C C . LEU A 1 169 ? -51.516 41.415 -45.717 1.00 30.00 169 LEU A C 1
ATOM 1310 O O . LEU A 1 169 ? -51.782 40.253 -45.421 1.00 30.00 169 LEU A O 1
ATOM 1314 N N . SER A 1 170 ? -50.782 42.193 -44.921 1.00 33.53 170 SER A N 1
ATOM 1315 C CA . SER A 1 170 ? -50.275 41.845 -43.585 1.00 33.53 170 SER A CA 1
ATOM 1316 C C . SER A 1 170 ? -51.239 42.237 -42.450 1.00 33.53 170 SER A C 1
ATOM 1318 O O . SER A 1 170 ? -51.984 43.207 -42.590 1.00 33.53 170 SER A O 1
ATOM 1320 N N . LYS A 1 171 ? -51.165 41.512 -41.313 1.00 34.28 171 LYS A N 1
ATOM 1321 C CA . LYS A 1 171 ? -51.303 41.935 -39.883 1.00 34.28 171 LYS A CA 1
ATOM 1322 C C . LYS A 1 171 ? -51.603 40.689 -39.027 1.00 34.28 171 LYS A C 1
ATOM 1324 O O . LYS A 1 171 ? -52.531 39.957 -39.325 1.00 34.28 171 LYS A O 1
ATOM 1329 N N . HIS A 1 172 ? -50.749 40.253 -38.099 1.00 31.80 172 HIS A N 1
ATOM 1330 C CA . HIS A 1 172 ? -50.440 40.789 -36.760 1.00 31.80 172 HIS A CA 1
ATOM 1331 C C . HIS A 1 172 ? -51.656 40.869 -35.811 1.00 31.80 172 HIS A C 1
ATOM 1333 O O . HIS A 1 172 ? -52.546 41.698 -35.976 1.00 31.80 172 HIS A O 1
ATOM 1339 N N . GLN A 1 173 ? -51.647 39.974 -34.818 1.00 38.41 173 GLN A N 1
ATOM 1340 C CA . GLN A 1 173 ? -52.604 39.803 -33.720 1.00 38.41 173 GLN A CA 1
ATOM 1341 C C . GLN A 1 173 ? -52.626 40.998 -32.748 1.00 38.41 173 GLN A C 1
ATOM 1343 O O . GLN A 1 173 ? -51.571 41.507 -32.369 1.00 38.41 173 GLN A O 1
ATOM 1348 N N . ARG A 1 174 ? -53.817 41.360 -32.245 1.00 29.73 174 ARG A N 1
ATOM 1349 C CA . ARG A 1 174 ? -54.017 42.009 -30.932 1.00 29.73 174 ARG A CA 1
ATOM 1350 C C . ARG A 1 174 ? -55.359 41.581 -30.311 1.00 29.73 174 ARG A C 1
ATOM 1352 O O . ARG A 1 174 ? -56.401 41.891 -30.869 1.00 29.73 174 ARG A O 1
ATOM 1359 N N . LYS A 1 175 ? -55.268 40.941 -29.133 1.00 34.16 175 LYS A N 1
ATOM 1360 C CA . LYS A 1 175 ? -56.191 40.923 -27.970 1.00 34.16 175 LYS A CA 1
ATOM 1361 C C . LYS A 1 175 ? -57.704 41.094 -28.233 1.00 34.16 175 LYS A C 1
ATOM 1363 O O . LYS A 1 175 ? -58.157 42.218 -28.424 1.00 34.16 175 LYS A O 1
ATOM 1368 N N . ARG A 1 176 ? -58.497 40.057 -27.953 1.00 33.47 176 ARG A N 1
ATOM 1369 C CA . ARG A 1 176 ? -59.017 39.697 -26.617 1.00 33.47 176 ARG A CA 1
ATOM 1370 C C . ARG A 1 176 ? -59.344 38.210 -26.591 1.00 33.47 176 ARG A C 1
ATOM 1372 O O . ARG A 1 176 ? -59.693 37.695 -27.671 1.00 33.47 176 ARG A O 1
#

Sequence (176 aa):
MVDWCEKSIARLILGQTLTSGADGKSSTNALGNVHNEVRRDLMISDAKQIAQTITKQIILPYLQINVDPNIAPHRVPYFEFDTKEYEDLSIFAEALPKLVEIGVKVPESWARDKLGIPEAQEDDELLKPLQSEFKTDLNEDKTTKKTTALSAHVIGCQCDGCLGKVVALSKHQRKR

Solvent-accessible surface area (backbone atoms only — not comparable to full-atom values): 11994 Å² total; per-residue (Å²): 110,69,71,58,52,55,46,50,51,39,32,71,75,69,71,46,57,66,96,63,67,54,67,86,85,76,78,47,73,71,60,51,51,58,55,48,51,54,53,48,52,50,51,52,53,51,49,52,55,51,23,52,48,46,26,62,69,48,50,46,52,52,40,29,75,75,75,39,77,82,64,56,81,90,77,56,80,78,56,77,77,93,76,78,83,62,60,61,64,68,62,47,64,64,46,50,59,58,44,44,74,76,63,53,88,74,61,66,68,60,55,26,66,46,61,69,51,77,85,80,56,98,88,54,88,74,89,70,78,87,77,78,79,75,81,87,80,88,82,81,86,80,86,88,82,94,73,88,86,84,88,80,86,76,88,85,80,96,62,98,75,79,75,77,86,86,78,89,84,90,82,87,92,80,90,134

Mean predicted aligned error: 17.16 Å

Foldseek 3Di:
DVVVVQQVVCCVVQVDHCVRDPPPPPDDVVVVVVSVVSVLVVVQVVQVVVQVCCQVPPQVVVCCVPPNVPDDSVPTDTGHDPSDDADPPVVCVVVVVVCVVVPDDDDPVVSCVNRVNDDDDPPDDDDDPPPPPPDPDPDDDDDDDDDDDDDDDDDDDDDDPPDDDDDDDDDDDDDD